Protein AF-A0A6I3J996-F1 (afdb_monomer_lite)

Secondary structure (DSSP, 8-state):
---HHHHHHHHHHHHHHHHHHHHHHHHHHHHHHHHHHHT-SHHHHHHHHHHHHHHHHHHHHHHHHHHHHHHHHHHHHHHHHHHHHHHTSPPP---

Sequence (95 aa):
MNNPAAANLVATTIGTVKWVAVAGFALLGAFGVLGGLLSGEVSGVLVGLMVLVGSSLCALLMWVLFGWFEQTLRMLADIAVNTGSRTAAPSPPGY

pLDDT: mean 86.33, std 14.21, range [42.56, 97.88]

Foldseek 3Di:
DLDLVVLLVVLVVLVVVLVVLLVVLCVQLVVQCVQLVVVVDPVSNVRSVVSNVVSNVRNVVSNVVSVVVSVVSNVVSVCSVVVVVVVPDDDPPDD

Organism: NCBI:txid2663857

Structure (mmCIF, N/CA/C/O backbone):
data_AF-A0A6I3J996-F1
#
_entry.id   AF-A0A6I3J996-F1
#
loop_
_atom_site.group_PDB
_atom_site.id
_atom_site.type_symbol
_atom_site.label_atom_id
_atom_site.label_alt_id
_atom_site.label_comp_id
_atom_site.label_asym_id
_atom_site.label_entity_id
_atom_site.label_seq_id
_atom_site.pdbx_PDB_ins_code
_atom_site.Cartn_x
_atom_site.Cartn_y
_atom_site.Cartn_z
_atom_site.occupancy
_atom_site.B_iso_or_equiv
_atom_site.auth_seq_id
_atom_site.auth_comp_id
_atom_site.auth_asym_id
_atom_site.auth_atom_id
_atom_site.pdbx_PDB_model_num
ATOM 1 N N . MET A 1 1 ? -12.296 6.799 30.909 1.00 42.56 1 MET A N 1
ATOM 2 C CA . MET A 1 1 ? -12.260 7.185 29.482 1.00 42.56 1 MET A CA 1
ATOM 3 C C . MET A 1 1 ? -12.200 5.909 28.652 1.00 42.56 1 MET A C 1
ATOM 5 O O . MET A 1 1 ? -11.118 5.484 28.287 1.00 42.56 1 MET A O 1
ATOM 9 N N . ASN A 1 2 ? -13.345 5.273 28.391 1.00 55.75 2 ASN A N 1
ATOM 10 C CA . ASN A 1 2 ? -13.421 4.059 27.571 1.00 55.75 2 ASN A CA 1
ATOM 11 C C . ASN A 1 2 ? -14.329 4.388 26.383 1.00 55.75 2 ASN A C 1
ATOM 13 O O . ASN A 1 2 ? -15.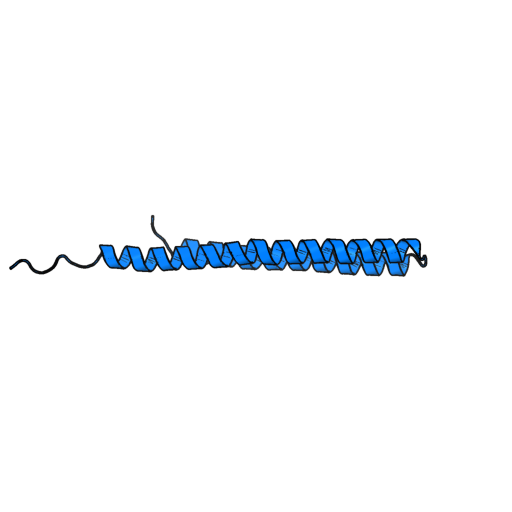526 4.131 26.448 1.00 55.75 2 ASN A O 1
ATOM 17 N N . ASN A 1 3 ? -13.800 5.068 25.358 1.00 66.00 3 ASN A N 1
ATOM 18 C CA . ASN A 1 3 ? -14.590 5.420 24.176 1.00 66.00 3 ASN A CA 1
ATOM 19 C C . ASN A 1 3 ? -14.164 4.554 22.976 1.00 66.00 3 ASN A C 1
ATOM 21 O O . ASN A 1 3 ? -13.244 4.937 22.250 1.00 66.00 3 ASN A O 1
ATOM 25 N N . PRO A 1 4 ? -14.804 3.396 22.749 1.00 67.44 4 PRO A N 1
ATOM 26 C CA . PRO A 1 4 ? -14.489 2.516 21.622 1.00 67.44 4 PRO A CA 1
ATOM 27 C C . PRO A 1 4 ? -14.657 3.196 20.252 1.00 67.44 4 PRO A C 1
ATOM 29 O O . PRO A 1 4 ? -13.998 2.808 19.287 1.00 67.44 4 PRO A O 1
ATOM 32 N N . ALA A 1 5 ? -15.439 4.280 20.168 1.00 73.19 5 ALA A N 1
ATOM 33 C CA . ALA A 1 5 ? -15.518 5.103 18.963 1.00 73.19 5 ALA A CA 1
ATOM 34 C C . ALA A 1 5 ? -14.175 5.776 18.620 1.00 73.19 5 ALA A C 1
ATOM 36 O O . ALA A 1 5 ? -13.811 5.851 17.449 1.00 73.19 5 ALA A O 1
ATOM 37 N N . ALA A 1 6 ? -13.397 6.205 19.621 1.00 75.44 6 ALA A N 1
ATOM 38 C CA . ALA A 1 6 ? -12.075 6.792 19.397 1.00 75.44 6 ALA A CA 1
ATOM 39 C C . ALA A 1 6 ? -11.079 5.757 18.844 1.00 75.44 6 ALA A C 1
ATOM 41 O O . ALA A 1 6 ? -10.318 6.066 17.930 1.00 75.44 6 ALA A O 1
ATOM 42 N N . ALA A 1 7 ? -11.125 4.513 19.333 1.00 73.69 7 ALA A N 1
ATOM 43 C CA . ALA A 1 7 ? -10.277 3.430 18.832 1.00 73.69 7 ALA A CA 1
ATOM 44 C C . ALA A 1 7 ? -10.593 3.077 17.364 1.00 73.69 7 ALA A C 1
ATOM 46 O O . ALA A 1 7 ? -9.679 2.911 16.556 1.00 73.69 7 ALA A O 1
ATOM 47 N N . ASN A 1 8 ? -11.876 3.060 16.989 1.00 81.38 8 ASN A N 1
ATOM 48 C CA . ASN A 1 8 ? -12.298 2.837 15.602 1.00 81.38 8 ASN A CA 1
ATOM 49 C C . ASN A 1 8 ? -11.906 3.985 14.658 1.00 81.38 8 ASN A C 1
ATOM 51 O O . ASN A 1 8 ? -11.534 3.733 13.508 1.00 81.38 8 ASN A O 1
ATOM 55 N N . LEU A 1 9 ? -11.945 5.237 15.128 1.00 84.44 9 LEU A N 1
ATOM 56 C CA . LEU A 1 9 ? -11.453 6.385 14.360 1.00 84.44 9 LEU A CA 1
ATOM 57 C C . LEU A 1 9 ? -9.946 6.274 14.100 1.00 84.44 9 LEU A C 1
ATOM 59 O O . LEU A 1 9 ? -9.515 6.438 12.962 1.00 84.44 9 LEU A O 1
ATOM 63 N N . VAL A 1 10 ? -9.150 5.918 15.115 1.00 85.12 10 VAL A N 1
ATOM 64 C CA . VAL A 1 10 ? -7.699 5.709 14.958 1.00 85.12 10 VAL A CA 1
ATOM 65 C C . VAL A 1 10 ? -7.404 4.567 13.982 1.00 85.12 10 VAL A C 1
ATOM 67 O O . VAL A 1 10 ? -6.578 4.739 13.086 1.00 85.12 10 VAL A O 1
ATOM 70 N N . ALA A 1 11 ? -8.108 3.434 14.091 1.00 87.44 11 ALA A N 1
ATOM 71 C CA . ALA A 1 11 ? -7.953 2.314 13.160 1.00 87.44 11 ALA A CA 1
ATOM 72 C C . ALA A 1 11 ? -8.267 2.720 11.709 1.00 87.44 11 ALA A C 1
ATOM 74 O O . ALA A 1 11 ? -7.545 2.347 10.787 1.00 87.44 11 ALA A O 1
ATOM 75 N N . THR A 1 12 ? -9.303 3.539 11.509 1.00 88.88 12 THR A N 1
ATOM 76 C CA . THR A 1 12 ? -9.674 4.056 10.183 1.00 88.88 12 THR A CA 1
ATOM 77 C C . THR A 1 12 ? -8.608 5.004 9.634 1.00 88.88 12 THR A C 1
ATOM 79 O O . THR A 1 12 ? -8.195 4.857 8.487 1.00 88.88 12 THR A O 1
ATOM 82 N N . THR A 1 13 ? -8.096 5.928 10.453 1.00 90.12 13 THR A N 1
ATOM 83 C CA . THR A 1 13 ? -7.003 6.832 10.064 1.00 90.12 13 THR A CA 1
ATOM 84 C C . THR A 1 13 ? -5.746 6.058 9.674 1.00 90.12 13 THR A C 1
ATOM 86 O O . THR A 1 13 ? -5.138 6.361 8.650 1.00 90.12 13 THR A O 1
ATOM 89 N N . ILE A 1 14 ? -5.381 5.022 10.435 1.00 90.38 14 ILE A N 1
ATOM 90 C CA . ILE A 1 14 ? -4.263 4.129 10.100 1.00 90.38 14 ILE A CA 1
ATOM 91 C C . ILE A 1 14 ? -4.513 3.409 8.772 1.00 90.38 14 ILE A C 1
ATOM 93 O O . ILE A 1 14 ? -3.612 3.341 7.936 1.00 90.38 14 ILE A O 1
ATOM 97 N N . GLY A 1 15 ? -5.740 2.934 8.540 1.00 90.31 15 GLY A N 1
ATOM 98 C CA . GLY A 1 15 ? -6.152 2.361 7.260 1.00 90.31 15 GLY A CA 1
ATOM 99 C C . GLY A 1 15 ? -5.961 3.332 6.090 1.00 90.31 15 GLY A C 1
ATOM 100 O O . GLY A 1 15 ? -5.447 2.937 5.045 1.00 90.31 15 GLY A O 1
ATOM 101 N N . THR A 1 16 ? -6.293 4.611 6.267 1.00 92.94 16 THR A N 1
ATOM 102 C CA . THR A 1 16 ? -6.062 5.648 5.249 1.00 92.94 16 THR A CA 1
ATOM 103 C C . THR A 1 16 ? -4.572 5.911 5.030 1.00 92.94 16 THR A C 1
ATOM 105 O O . THR A 1 16 ? -4.109 5.911 3.891 1.00 92.94 16 THR A O 1
ATOM 108 N N . VAL A 1 17 ? -3.794 6.078 6.106 1.00 92.94 17 VAL A N 1
ATOM 109 C CA . VAL A 1 17 ? -2.339 6.319 6.036 1.00 92.94 17 VAL A CA 1
ATOM 110 C C . VAL A 1 17 ? -1.615 5.165 5.342 1.00 92.94 17 VAL A C 1
ATOM 112 O O . VAL A 1 17 ? -0.741 5.412 4.513 1.00 92.94 17 VAL A O 1
ATOM 115 N N . LYS A 1 18 ? -2.022 3.916 5.603 1.00 92.75 18 LYS A N 1
ATOM 116 C CA . LYS A 1 18 ? -1.537 2.724 4.893 1.00 92.75 18 LYS A CA 1
ATOM 117 C C . LYS A 1 18 ? -1.636 2.900 3.383 1.00 92.75 18 LYS A C 1
ATOM 119 O O . LYS A 1 18 ? -0.646 2.724 2.681 1.00 92.75 18 LYS A O 1
ATOM 124 N N . TRP A 1 19 ? -2.818 3.257 2.883 1.00 95.12 19 TRP A N 1
ATOM 125 C CA . TRP A 1 19 ? -3.046 3.400 1.446 1.00 95.12 19 TRP A CA 1
ATOM 126 C C . TRP A 1 19 ? -2.307 4.593 0.848 1.00 95.12 19 TRP A C 1
ATOM 128 O O . TRP A 1 19 ? -1.788 4.474 -0.257 1.00 95.12 19 TRP A O 1
ATOM 138 N N . VAL A 1 20 ? -2.181 5.701 1.583 1.00 96.00 20 VAL A N 1
ATOM 139 C CA . VAL A 1 20 ? -1.353 6.843 1.160 1.00 96.00 20 VAL A CA 1
ATOM 140 C C . VAL A 1 20 ? 0.115 6.431 1.020 1.00 96.00 20 VAL A C 1
ATOM 142 O O . VAL A 1 20 ? 0.741 6.735 0.006 1.00 96.00 20 VAL A O 1
ATOM 145 N N . ALA A 1 21 ? 0.661 5.693 1.991 1.00 94.69 21 ALA A N 1
ATOM 146 C CA . ALA A 1 21 ? 2.036 5.203 1.934 1.00 94.69 21 ALA A CA 1
ATOM 147 C C . ALA A 1 21 ? 2.242 4.219 0.769 1.00 94.69 21 ALA A C 1
ATOM 149 O O . ALA A 1 21 ? 3.189 4.367 -0.002 1.00 94.69 21 ALA A O 1
ATOM 150 N N . VAL A 1 22 ? 1.330 3.255 0.596 1.00 96.00 22 VAL A N 1
ATOM 151 C CA . VAL A 1 22 ? 1.350 2.297 -0.524 1.00 96.00 22 VAL A CA 1
ATOM 152 C C . VAL A 1 22 ? 1.300 3.024 -1.868 1.00 96.00 22 VAL A C 1
ATOM 154 O O . VAL A 1 22 ? 2.102 2.722 -2.749 1.00 96.00 22 VAL A O 1
ATOM 157 N N . ALA A 1 23 ? 0.413 4.010 -2.021 1.00 96.31 23 ALA A N 1
ATOM 158 C CA . ALA A 1 23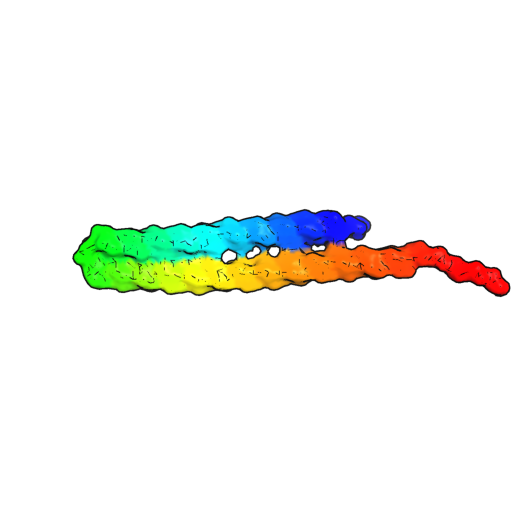 ? 0.313 4.808 -3.239 1.00 96.31 23 ALA A CA 1
ATOM 159 C C . ALA A 1 23 ? 1.600 5.603 -3.508 1.00 96.31 23 ALA A C 1
ATOM 161 O O . ALA A 1 23 ? 2.069 5.640 -4.643 1.00 96.31 23 ALA A O 1
ATOM 162 N N . GLY A 1 24 ? 2.212 6.183 -2.471 1.00 96.94 24 GLY A N 1
ATOM 163 C CA . GLY A 1 24 ? 3.487 6.891 -2.589 1.00 96.94 24 GLY A CA 1
ATOM 164 C C . GLY A 1 24 ? 4.615 5.994 -3.105 1.00 96.94 24 GLY A C 1
ATOM 165 O O . GLY A 1 24 ? 5.327 6.372 -4.034 1.00 96.94 24 G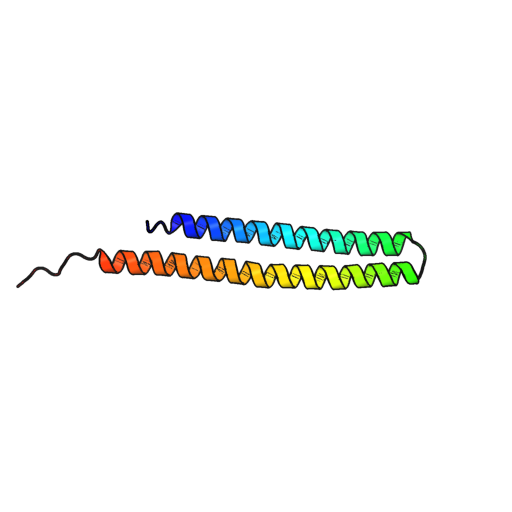LY A O 1
ATOM 166 N N . PHE A 1 25 ? 4.743 4.779 -2.567 1.00 97.31 25 PHE A N 1
ATOM 167 C CA . PHE A 1 25 ? 5.732 3.817 -3.057 1.00 97.31 25 PHE A CA 1
ATOM 168 C C . PHE A 1 25 ? 5.405 3.297 -4.461 1.00 97.31 25 PHE A C 1
ATOM 170 O O . PHE A 1 25 ? 6.310 3.176 -5.281 1.00 97.31 25 PHE A O 1
ATOM 177 N N . ALA A 1 26 ? 4.133 3.057 -4.781 1.00 96.12 26 ALA A N 1
ATOM 178 C CA . ALA A 1 26 ? 3.730 2.665 -6.131 1.00 96.12 26 ALA A CA 1
ATOM 179 C C . ALA A 1 26 ? 4.098 3.740 -7.170 1.00 96.12 26 ALA A C 1
ATOM 181 O O . ALA A 1 26 ? 4.641 3.420 -8.228 1.00 96.12 26 ALA A O 1
ATOM 182 N N . LEU A 1 27 ? 3.873 5.018 -6.846 1.00 97.50 27 LEU A N 1
ATOM 183 C CA . LEU A 1 27 ? 4.285 6.142 -7.687 1.00 97.50 27 LEU A CA 1
ATOM 184 C C . LEU A 1 27 ? 5.807 6.222 -7.818 1.00 97.50 27 LEU A C 1
ATOM 186 O O . LEU A 1 27 ? 6.306 6.376 -8.929 1.00 97.50 27 LEU A O 1
ATOM 190 N N . LEU A 1 28 ? 6.551 6.071 -6.717 1.00 97.00 28 LEU A N 1
ATOM 191 C CA . LEU A 1 28 ? 8.015 6.039 -6.749 1.00 97.00 28 LEU A CA 1
ATOM 192 C C . LEU A 1 28 ? 8.536 4.939 -7.687 1.00 97.00 28 LEU A C 1
ATOM 194 O O . LEU A 1 28 ? 9.428 5.196 -8.493 1.00 97.00 28 LEU A O 1
ATOM 198 N N . GLY A 1 29 ? 7.955 3.739 -7.621 1.00 97.06 29 GLY A N 1
ATOM 199 C CA . GLY A 1 29 ? 8.284 2.635 -8.521 1.00 97.06 29 GLY A CA 1
ATOM 200 C C . GLY A 1 29 ? 7.987 2.960 -9.982 1.00 97.06 29 GLY A C 1
ATOM 201 O O . GLY A 1 29 ? 8.848 2.771 -10.840 1.00 97.06 29 GLY A O 1
ATOM 202 N N . ALA A 1 30 ? 6.806 3.516 -10.265 1.00 97.00 30 ALA A N 1
ATOM 203 C CA . ALA A 1 30 ? 6.414 3.919 -11.614 1.00 97.00 30 ALA A CA 1
ATOM 204 C C . ALA A 1 30 ? 7.352 4.990 -12.198 1.00 97.00 30 ALA A C 1
ATOM 206 O O . ALA A 1 30 ? 7.800 4.862 -13.338 1.00 97.00 30 ALA A O 1
ATOM 207 N N . PHE A 1 31 ? 7.708 6.011 -11.411 1.00 97.00 31 PHE A N 1
ATOM 208 C CA . PHE A 1 31 ? 8.669 7.036 -11.825 1.00 97.00 31 PHE A CA 1
ATOM 209 C C . PHE A 1 31 ? 10.088 6.484 -11.978 1.00 97.00 31 PHE A C 1
ATOM 211 O O . PHE A 1 31 ? 10.799 6.914 -12.882 1.00 97.00 31 PHE A O 1
ATOM 218 N N . GLY A 1 32 ? 10.488 5.511 -11.156 1.00 96.38 32 GLY A N 1
ATOM 219 C CA . GLY A 1 32 ? 11.758 4.802 -11.308 1.00 96.38 32 GLY A CA 1
ATOM 220 C C . GLY A 1 32 ? 11.858 4.080 -12.652 1.00 96.38 32 GLY A C 1
ATOM 221 O O . GLY A 1 32 ? 12.840 4.251 -13.372 1.00 96.38 32 GLY A O 1
ATOM 222 N N . VAL A 1 33 ? 10.817 3.332 -13.031 1.00 96.75 33 VAL A N 1
ATOM 223 C CA . VAL A 1 33 ? 10.745 2.656 -14.338 1.00 96.75 33 VAL A CA 1
ATOM 224 C C . VAL A 1 33 ? 10.731 3.668 -15.476 1.00 96.75 33 VAL A C 1
ATOM 226 O O . VAL A 1 33 ? 11.504 3.529 -16.419 1.00 96.75 33 VAL A O 1
ATOM 229 N N . LEU A 1 34 ? 9.889 4.701 -15.386 1.00 97.38 34 LEU A N 1
ATOM 230 C CA . LEU A 1 34 ? 9.804 5.736 -16.414 1.00 97.38 34 LEU A CA 1
ATOM 231 C C . LEU A 1 34 ? 11.154 6.441 -16.606 1.00 97.38 34 LEU A C 1
ATOM 233 O O . LEU A 1 34 ? 11.613 6.568 -17.734 1.00 97.38 34 LEU A O 1
ATOM 237 N N . GLY A 1 35 ? 11.815 6.843 -15.518 1.00 95.75 35 GLY A N 1
ATOM 238 C CA . GLY A 1 35 ? 13.139 7.462 -15.562 1.00 95.75 35 GLY A CA 1
ATOM 239 C C . GLY A 1 35 ? 14.202 6.538 -16.159 1.00 95.75 35 GLY A C 1
ATOM 240 O O . GLY A 1 35 ? 15.004 6.982 -16.977 1.00 95.75 35 GLY A O 1
ATOM 241 N N . GLY A 1 36 ? 14.167 5.247 -15.817 1.00 96.31 36 GLY A N 1
ATOM 242 C CA . GLY A 1 36 ? 15.058 4.243 -16.397 1.00 96.31 36 GLY A CA 1
ATOM 243 C C . GLY A 1 36 ? 14.835 4.016 -17.895 1.00 96.31 36 GLY A C 1
ATOM 244 O O . GLY A 1 36 ? 15.796 3.856 -18.637 1.00 96.31 36 GLY A O 1
ATOM 245 N N . LEU A 1 37 ? 13.585 4.047 -18.364 1.00 96.19 37 LEU A N 1
ATOM 246 C CA . LEU A 1 37 ? 13.261 3.947 -19.793 1.00 96.19 37 LEU A CA 1
ATOM 247 C C . LEU A 1 37 ? 13.683 5.203 -20.566 1.00 96.19 37 LEU A C 1
ATOM 249 O O . LEU A 1 37 ? 14.214 5.101 -21.670 1.00 96.19 37 LEU A O 1
ATOM 253 N N . LEU A 1 38 ? 13.465 6.385 -19.982 1.00 97.25 38 LEU A N 1
ATOM 254 C CA . LEU A 1 38 ? 13.808 7.669 -20.597 1.00 97.25 38 LEU A CA 1
ATOM 255 C C . LEU A 1 38 ? 15.319 7.909 -20.700 1.00 97.25 38 LEU A C 1
ATOM 257 O O . LEU A 1 38 ? 15.730 8.764 -21.480 1.00 97.25 38 LEU A O 1
ATOM 261 N N . SER A 1 39 ? 16.151 7.170 -19.958 1.00 95.81 39 SER A N 1
ATOM 262 C CA . SER A 1 39 ? 17.606 7.301 -20.066 1.00 95.81 39 SER A CA 1
ATOM 263 C C . SER A 1 39 ? 18.165 6.731 -21.374 1.00 95.81 39 SER A C 1
ATOM 265 O O . SER A 1 39 ? 19.264 7.105 -21.766 1.00 95.81 39 SER A O 1
ATOM 267 N N . GLY A 1 40 ? 17.448 5.816 -22.040 1.00 94.25 40 GLY A N 1
ATOM 268 C CA . GLY A 1 40 ? 17.904 5.170 -23.278 1.00 94.25 40 GLY A CA 1
ATOM 269 C C . GLY A 1 40 ? 19.097 4.218 -23.108 1.00 94.25 40 GLY A C 1
ATOM 270 O O . GLY A 1 40 ? 19.643 3.735 -24.097 1.00 94.25 40 GLY A O 1
ATOM 271 N N . GLU A 1 41 ? 19.493 3.921 -21.868 1.00 95.94 41 GLU A N 1
ATOM 272 C CA . GLU A 1 41 ? 20.655 3.091 -21.542 1.00 95.94 41 GLU A CA 1
ATOM 273 C C . GLU A 1 41 ? 20.251 1.851 -20.737 1.00 95.94 41 GLU A C 1
ATOM 275 O O . GLU A 1 41 ? 19.376 1.905 -19.871 1.00 95.94 41 GLU A O 1
ATOM 280 N N . VAL A 1 42 ? 20.956 0.733 -20.947 1.00 95.81 42 VAL A N 1
ATOM 281 C CA . VAL A 1 42 ? 20.743 -0.512 -20.181 1.00 95.81 42 VAL A CA 1
ATOM 282 C C . VAL A 1 42 ? 20.975 -0.296 -18.679 1.00 95.81 42 VAL A C 1
ATOM 284 O O . VAL A 1 42 ? 20.234 -0.826 -17.852 1.00 95.81 42 VAL A O 1
ATOM 287 N N . SER A 1 43 ? 21.975 0.514 -18.323 1.00 95.69 43 SER A N 1
ATOM 288 C CA . SER A 1 43 ? 22.273 0.943 -16.949 1.00 95.69 43 SER A CA 1
ATOM 289 C C . SER A 1 43 ? 21.063 1.608 -16.282 1.00 95.69 43 SER A C 1
ATOM 291 O O . SER A 1 43 ? 20.707 1.250 -15.161 1.00 95.69 43 SER A O 1
ATOM 293 N N . GLY A 1 44 ? 20.394 2.534 -16.972 1.00 95.06 44 GLY A N 1
ATOM 294 C CA . GLY A 1 44 ? 19.221 3.231 -16.445 1.00 95.06 44 GLY A CA 1
ATOM 295 C C . GLY A 1 44 ? 18.007 2.320 -16.297 1.00 95.06 44 GLY A C 1
ATOM 296 O O . GLY A 1 44 ? 17.324 2.388 -15.276 1.00 95.06 44 GLY A O 1
ATOM 297 N N . VAL A 1 45 ? 17.789 1.392 -17.234 1.00 95.75 45 VAL A N 1
ATOM 298 C CA . VAL A 1 45 ? 16.739 0.367 -17.103 1.00 95.75 45 VAL A CA 1
ATOM 299 C C . VAL A 1 45 ? 16.977 -0.515 -15.872 1.00 95.75 45 VAL A C 1
ATOM 301 O O . VAL A 1 45 ? 16.040 -0.769 -15.113 1.00 95.75 45 VAL A O 1
ATOM 304 N N . LEU A 1 46 ? 18.221 -0.941 -15.622 1.00 96.88 46 LEU A N 1
ATOM 305 C CA . LEU A 1 46 ? 18.573 -1.716 -14.425 1.00 96.88 46 LEU A CA 1
ATOM 306 C C . LEU A 1 46 ? 18.311 -0.928 -13.135 1.00 96.88 46 LEU A C 1
ATOM 308 O O . LEU A 1 46 ? 17.736 -1.474 -12.194 1.00 96.88 46 LEU A O 1
ATOM 312 N N . VAL A 1 47 ? 18.673 0.357 -13.095 1.00 95.88 47 VAL A N 1
ATOM 313 C CA . VAL A 1 47 ? 18.372 1.234 -11.951 1.00 95.88 47 VAL A CA 1
ATOM 314 C C . VAL A 1 47 ? 16.860 1.374 -11.754 1.00 95.88 47 VAL A C 1
ATOM 316 O O . VAL A 1 47 ? 16.375 1.210 -10.635 1.00 95.88 47 VAL A O 1
ATOM 319 N N . GLY A 1 48 ? 16.100 1.604 -12.826 1.00 95.88 48 GLY A N 1
ATOM 320 C CA . GLY A 1 48 ? 14.641 1.700 -12.772 1.00 95.88 48 GLY A CA 1
ATOM 321 C C . GLY A 1 48 ? 13.980 0.427 -12.238 1.00 95.88 48 GLY A C 1
ATOM 322 O O . GLY A 1 48 ? 13.080 0.505 -11.400 1.00 95.88 48 GLY A O 1
ATOM 323 N N . LEU A 1 49 ? 14.475 -0.749 -12.639 1.00 95.81 49 LEU A N 1
ATOM 324 C CA . LEU A 1 49 ? 14.028 -2.038 -12.102 1.00 95.81 49 LEU A CA 1
ATOM 325 C C . LEU A 1 49 ? 14.362 -2.201 -10.613 1.00 95.81 49 LEU A C 1
ATOM 327 O O . LEU A 1 49 ? 13.513 -2.661 -9.852 1.00 95.81 49 LEU A O 1
ATOM 331 N N . MET A 1 50 ? 15.552 -1.792 -10.168 1.00 97.62 50 MET A N 1
ATOM 332 C CA . MET A 1 50 ? 15.909 -1.833 -8.743 1.00 97.62 50 MET A CA 1
ATOM 333 C C . MET A 1 50 ? 15.001 -0.925 -7.905 1.00 97.62 50 MET A C 1
ATOM 335 O O . MET A 1 50 ? 14.556 -1.325 -6.828 1.00 97.62 50 MET A O 1
ATOM 339 N N . VAL A 1 51 ? 14.666 0.267 -8.411 1.00 97.38 51 VAL A N 1
ATOM 340 C CA . VAL A 1 51 ? 13.711 1.176 -7.759 1.00 97.38 51 VAL A CA 1
ATOM 341 C C . VAL A 1 51 ? 12.311 0.564 -7.721 1.00 97.38 51 VAL A C 1
ATOM 343 O O . VAL A 1 51 ? 11.650 0.631 -6.685 1.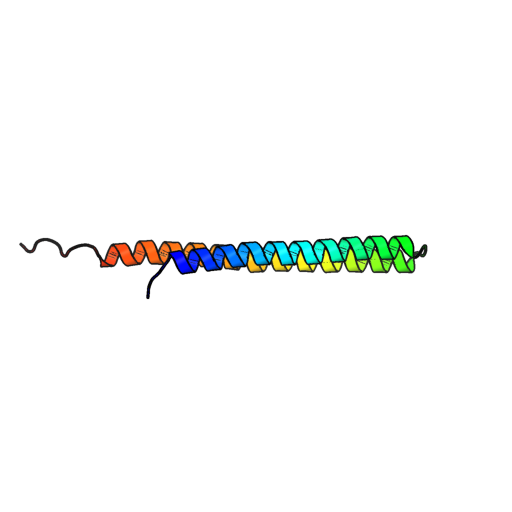00 97.38 51 VAL A O 1
ATOM 346 N N . LEU A 1 52 ? 11.859 -0.080 -8.801 1.00 97.31 52 LEU A N 1
ATOM 347 C CA . LEU A 1 52 ? 10.572 -0.779 -8.838 1.00 97.31 52 LEU A CA 1
ATOM 348 C C . LEU A 1 52 ? 10.501 -1.892 -7.788 1.00 97.31 52 LEU A C 1
ATOM 350 O O . LEU A 1 52 ? 9.535 -1.966 -7.031 1.00 97.31 52 LEU A O 1
ATOM 354 N N . VAL A 1 53 ? 11.526 -2.742 -7.712 1.00 97.88 53 VAL A N 1
ATOM 355 C CA . VAL A 1 53 ? 11.574 -3.841 -6.740 1.00 97.88 53 VAL A CA 1
ATOM 356 C C . VAL A 1 53 ? 11.637 -3.291 -5.316 1.00 97.88 53 VAL A C 1
ATOM 358 O O . VAL A 1 53 ? 10.846 -3.701 -4.468 1.00 97.88 53 VAL A O 1
ATOM 361 N N . GLY A 1 54 ? 12.519 -2.323 -5.054 1.00 97.44 54 GLY A N 1
ATOM 362 C CA . GLY A 1 54 ? 12.667 -1.714 -3.732 1.00 97.44 54 GLY A CA 1
ATOM 363 C C . GLY A 1 54 ? 11.386 -1.027 -3.254 1.00 97.44 54 GLY A C 1
ATOM 364 O O . GLY A 1 54 ? 10.931 -1.262 -2.137 1.00 97.44 54 GLY A O 1
ATOM 365 N N . SER A 1 55 ? 10.751 -0.234 -4.117 1.00 97.31 55 SER A N 1
ATOM 366 C CA . SER A 1 55 ? 9.478 0.422 -3.801 1.00 97.31 55 SER A CA 1
ATOM 367 C C . SER A 1 55 ? 8.332 -0.574 -3.608 1.00 97.31 55 SER A C 1
ATOM 369 O O . SER A 1 55 ? 7.541 -0.402 -2.684 1.00 97.31 55 SER A O 1
ATOM 371 N N . SER A 1 56 ? 8.279 -1.655 -4.392 1.00 97.50 56 SER A N 1
ATOM 372 C CA . SER A 1 56 ? 7.287 -2.726 -4.221 1.00 97.50 56 SER A CA 1
ATOM 373 C C . SER A 1 56 ? 7.441 -3.434 -2.874 1.00 97.50 56 SER A C 1
ATOM 375 O O . SER A 1 56 ? 6.451 -3.650 -2.175 1.00 97.50 56 SER A O 1
ATOM 377 N N . LEU A 1 57 ? 8.677 -3.743 -2.467 1.00 97.88 57 LEU A N 1
ATOM 378 C CA . LEU A 1 57 ? 8.962 -4.324 -1.152 1.00 97.88 57 LEU A CA 1
ATOM 379 C C . LEU A 1 57 ? 8.555 -3.370 -0.022 1.00 97.88 57 LEU A C 1
ATOM 381 O O . LEU A 1 57 ? 7.887 -3.792 0.920 1.00 97.88 57 LEU A O 1
ATOM 385 N N . CYS A 1 58 ? 8.880 -2.080 -0.134 1.00 97.00 58 CYS A N 1
ATOM 386 C CA . CYS A 1 58 ? 8.462 -1.071 0.840 1.00 97.00 58 CYS A CA 1
ATOM 387 C C . CYS A 1 58 ? 6.933 -0.928 0.915 1.00 97.00 58 CYS A C 1
ATOM 389 O O . CYS A 1 58 ? 6.378 -0.865 2.012 1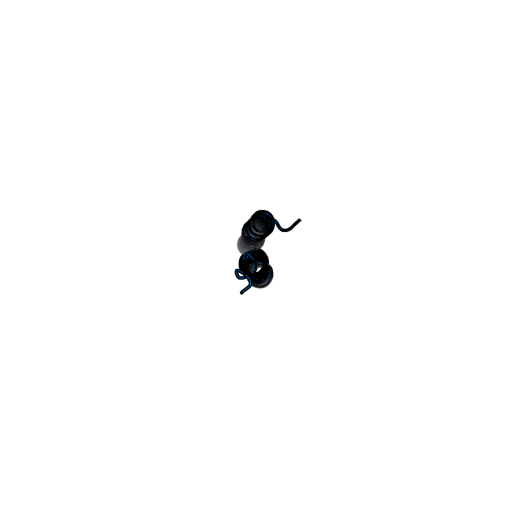.00 97.00 58 CYS A O 1
ATOM 391 N N . ALA A 1 59 ? 6.236 -0.930 -0.224 1.00 97.00 59 ALA A N 1
ATOM 392 C CA . ALA A 1 59 ? 4.776 -0.879 -0.275 1.00 97.00 59 ALA A CA 1
ATOM 393 C C . ALA A 1 59 ? 4.145 -2.098 0.413 1.00 97.00 59 ALA A C 1
ATOM 395 O O . ALA A 1 59 ? 3.233 -1.941 1.224 1.00 97.00 59 ALA A O 1
ATOM 396 N N . LEU A 1 60 ? 4.663 -3.301 0.139 1.00 96.31 60 LEU A N 1
ATOM 397 C CA . LEU A 1 60 ? 4.222 -4.538 0.784 1.00 96.31 60 LEU A CA 1
ATOM 398 C C . LEU A 1 60 ? 4.449 -4.496 2.298 1.00 96.31 60 LEU A C 1
ATOM 400 O O . LEU A 1 60 ? 3.537 -4.816 3.057 1.00 96.31 60 LEU A O 1
ATOM 404 N N . LEU A 1 61 ? 5.626 -4.050 2.747 1.00 95.50 61 LEU A N 1
ATOM 405 C CA . LEU A 1 61 ? 5.934 -3.910 4.172 1.00 95.50 61 LEU A CA 1
ATOM 406 C C . LEU A 1 61 ? 4.975 -2.940 4.869 1.00 95.50 61 LEU A C 1
ATOM 408 O O . LEU A 1 61 ? 4.433 -3.277 5.921 1.00 95.50 61 LEU A O 1
ATOM 412 N N . MET A 1 62 ? 4.712 -1.772 4.274 1.00 94.06 62 MET A N 1
ATOM 413 C CA . MET A 1 62 ? 3.745 -0.816 4.821 1.00 94.06 62 MET A CA 1
ATOM 414 C C . MET A 1 62 ? 2.336 -1.402 4.865 1.00 94.06 62 MET A C 1
ATOM 416 O O . MET A 1 62 ? 1.636 -1.260 5.867 1.00 94.06 62 MET A O 1
ATOM 420 N N . TRP A 1 63 ? 1.919 -2.088 3.803 1.00 94.25 63 TRP A N 1
ATOM 421 C CA . TRP A 1 63 ? 0.606 -2.712 3.746 1.00 94.25 63 TRP A CA 1
ATOM 422 C C . TRP A 1 63 ? 0.419 -3.755 4.854 1.00 94.25 63 TRP A C 1
ATOM 424 O O . TRP A 1 63 ? -0.592 -3.712 5.558 1.00 94.25 63 TRP A O 1
ATOM 434 N N . VAL A 1 64 ? 1.408 -4.632 5.063 1.00 96.06 64 VAL A N 1
ATOM 435 C CA . VAL A 1 64 ? 1.382 -5.649 6.125 1.00 96.06 64 VAL A CA 1
ATOM 436 C C . VAL A 1 64 ? 1.406 -4.999 7.507 1.00 96.06 64 VAL A C 1
ATOM 438 O O . VAL A 1 64 ? 0.548 -5.303 8.332 1.00 96.06 64 VAL A O 1
ATOM 441 N N . LEU A 1 65 ? 2.347 -4.084 7.764 1.00 93.00 65 LEU A N 1
ATOM 442 C CA . LEU A 1 65 ? 2.536 -3.472 9.080 1.00 93.00 65 LEU A CA 1
ATOM 443 C C . LEU A 1 65 ? 1.302 -2.671 9.510 1.00 93.00 65 LEU A C 1
ATOM 445 O O . LEU A 1 65 ? 0.742 -2.903 10.581 1.00 93.00 65 LEU A O 1
ATOM 449 N N . PHE A 1 66 ? 0.840 -1.750 8.663 1.00 90.94 66 PHE A N 1
ATOM 450 C CA . PHE A 1 66 ? -0.339 -0.950 8.979 1.00 90.94 66 PHE A CA 1
ATOM 451 C C . PHE A 1 66 ? -1.633 -1.766 8.913 1.00 90.94 66 PHE A C 1
ATOM 453 O O . PHE A 1 66 ? -2.565 -1.475 9.659 1.00 90.94 66 PHE A O 1
ATOM 460 N N . GLY A 1 67 ? -1.710 -2.791 8.058 1.00 90.81 67 GLY A N 1
ATOM 461 C CA . GLY A 1 67 ? -2.844 -3.716 8.022 1.00 90.81 67 GLY A CA 1
ATOM 462 C C . GLY A 1 67 ? -2.981 -4.489 9.331 1.00 90.81 67 GLY A C 1
ATOM 463 O O . GLY A 1 67 ? -4.070 -4.558 9.898 1.00 90.81 67 GLY A O 1
ATOM 464 N N . TRP A 1 68 ? -1.860 -4.980 9.857 1.00 92.00 68 TRP A N 1
ATOM 465 C CA . TRP A 1 68 ? -1.811 -5.650 11.148 1.00 92.00 68 TRP A CA 1
ATOM 466 C C . TRP A 1 68 ? -2.173 -4.709 12.307 1.00 92.00 68 TRP A C 1
ATOM 468 O O . TRP A 1 68 ? -2.971 -5.080 13.173 1.00 92.00 68 TRP A O 1
ATOM 478 N N . PHE A 1 69 ? -1.663 -3.470 12.305 1.00 87.00 69 PHE A N 1
ATOM 479 C CA . PHE A 1 69 ? -2.037 -2.466 13.309 1.00 87.00 69 PHE A CA 1
ATOM 480 C C . PHE A 1 69 ? -3.530 -2.121 13.270 1.00 87.00 69 PHE A C 1
ATOM 482 O O . PHE A 1 69 ? -4.175 -2.078 14.318 1.00 87.00 69 PHE A O 1
ATOM 489 N N . GLU A 1 70 ? -4.097 -1.915 12.078 1.00 90.75 70 GLU A N 1
ATOM 490 C CA . GLU A 1 70 ? -5.529 -1.663 11.896 1.00 90.75 70 GLU A CA 1
ATOM 491 C C . GLU A 1 70 ? -6.371 -2.811 12.472 1.00 90.75 70 GLU A C 1
ATOM 493 O O . GLU A 1 70 ? -7.297 -2.575 13.250 1.00 90.75 70 GLU A O 1
ATOM 498 N N . GLN A 1 71 ? -6.036 -4.057 12.124 1.00 89.69 71 GLN A N 1
ATOM 499 C CA . GLN A 1 71 ? -6.761 -5.238 12.588 1.00 89.69 71 GLN A CA 1
ATOM 500 C C . GLN A 1 71 ? -6.682 -5.394 14.110 1.00 89.69 71 GLN A C 1
ATOM 502 O O . GLN A 1 71 ? -7.702 -5.627 14.761 1.00 89.69 71 GLN A O 1
ATOM 507 N N . THR A 1 72 ? -5.493 -5.209 14.685 1.00 89.00 72 THR A N 1
ATOM 508 C CA . THR A 1 72 ? -5.278 -5.309 16.133 1.00 89.00 72 THR A CA 1
ATOM 509 C C . THR A 1 72 ? -6.090 -4.255 16.886 1.00 89.00 72 THR A C 1
ATOM 511 O O . THR A 1 72 ? -6.763 -4.578 17.863 1.00 89.00 72 THR A O 1
ATOM 514 N N . LEU A 1 73 ? -6.107 -3.005 16.412 1.00 87.38 73 LEU A N 1
ATOM 515 C CA . LEU A 1 73 ? -6.890 -1.938 17.041 1.00 87.38 73 LEU A CA 1
ATOM 516 C C . LEU A 1 73 ? -8.395 -2.196 16.978 1.00 87.38 73 LEU A C 1
ATOM 518 O O . LEU A 1 73 ? -9.090 -1.951 17.963 1.00 87.38 73 LEU A O 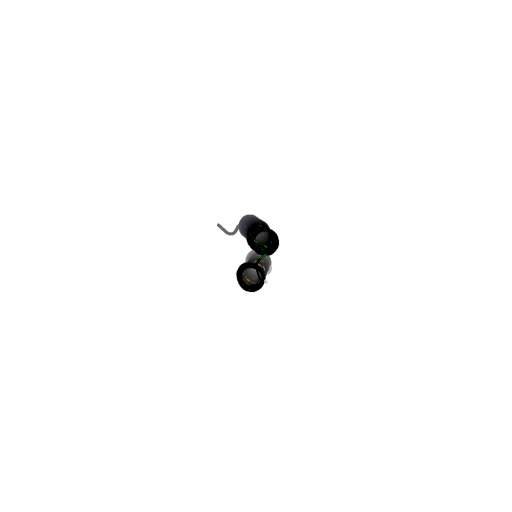1
ATOM 522 N N . ARG A 1 74 ? -8.900 -2.727 15.858 1.00 85.81 74 ARG A N 1
ATOM 523 C CA . ARG A 1 74 ? -10.317 -3.104 15.729 1.00 85.81 74 ARG A CA 1
ATOM 524 C C . ARG A 1 74 ? -10.694 -4.222 16.702 1.00 85.81 74 ARG A C 1
ATOM 526 O O . ARG A 1 74 ? -11.731 -4.124 17.350 1.00 85.81 74 ARG A O 1
ATOM 533 N N . MET A 1 75 ? -9.845 -5.240 16.857 1.00 87.88 75 MET A N 1
ATOM 534 C CA . MET A 1 75 ? -10.076 -6.310 17.837 1.00 87.88 75 MET A CA 1
ATOM 535 C C . MET A 1 75 ? -10.065 -5.781 19.274 1.00 87.88 75 MET A C 1
ATOM 537 O O . MET A 1 75 ? -10.939 -6.122 20.065 1.00 87.88 75 MET A O 1
ATOM 541 N N . LEU A 1 76 ? -9.109 -4.914 19.617 1.00 86.12 76 LEU A N 1
ATOM 542 C CA . LEU A 1 76 ? -9.050 -4.301 20.946 1.00 86.12 76 LEU A CA 1
ATOM 543 C C . LEU A 1 76 ? -10.273 -3.418 21.226 1.00 86.12 76 LEU A C 1
ATOM 545 O O . LEU A 1 76 ? -10.801 -3.443 22.338 1.00 86.12 76 LEU A O 1
ATOM 549 N N . ALA A 1 77 ? -10.745 -2.665 20.228 1.00 85.38 77 ALA A N 1
ATOM 550 C CA . ALA A 1 77 ? -11.956 -1.859 20.343 1.00 85.38 77 ALA A CA 1
ATOM 551 C C . ALA A 1 77 ? -13.188 -2.734 20.623 1.00 85.38 77 ALA A C 1
ATOM 553 O O . ALA A 1 77 ? -13.978 -2.409 21.509 1.00 85.38 77 ALA A O 1
ATOM 554 N N . ASP A 1 78 ? -13.318 -3.863 19.925 1.00 84.44 78 ASP A N 1
ATOM 555 C CA . ASP A 1 78 ? -14.415 -4.813 20.118 1.00 84.44 78 ASP A CA 1
ATOM 556 C C . ASP A 1 78 ? -14.368 -5.486 21.504 1.00 84.44 78 ASP A C 1
ATOM 558 O O . ASP A 1 78 ? -15.364 -5.527 22.229 1.00 84.44 78 ASP A O 1
ATOM 562 N N . ILE A 1 79 ? -13.186 -5.920 21.956 1.00 84.75 79 ILE A N 1
ATOM 563 C CA . ILE A 1 79 ? -13.001 -6.458 23.315 1.00 84.75 79 ILE A CA 1
ATOM 564 C C . ILE A 1 79 ? -13.386 -5.416 24.372 1.00 84.75 79 ILE A C 1
ATOM 566 O O . ILE A 1 79 ? -14.027 -5.761 25.368 1.00 84.75 79 ILE A O 1
ATOM 570 N N . ALA A 1 80 ? -13.035 -4.143 24.172 1.00 80.06 80 ALA A N 1
ATOM 571 C CA . ALA A 1 80 ? -13.369 -3.075 25.110 1.00 80.06 80 ALA A CA 1
ATOM 572 C C . ALA A 1 80 ? -14.890 -2.859 25.233 1.00 80.06 80 ALA A C 1
ATOM 574 O O . ALA A 1 80 ? -15.391 -2.676 26.345 1.00 80.06 80 ALA A O 1
ATOM 575 N N . VAL A 1 81 ? -15.629 -2.939 24.120 1.00 79.50 81 VAL A N 1
ATOM 576 C CA . VAL A 1 81 ? -17.104 -2.872 24.101 1.00 79.50 81 VAL A CA 1
ATOM 577 C C . VAL A 1 81 ? -17.715 -4.058 24.854 1.00 79.50 81 VAL A C 1
ATOM 579 O O . VAL A 1 81 ? -18.559 -3.882 25.737 1.00 79.50 81 VAL A O 1
ATOM 582 N N . ASN A 1 82 ? -17.261 -5.272 24.544 1.00 78.94 82 ASN A N 1
ATOM 583 C CA . ASN A 1 82 ? -17.808 -6.502 25.121 1.00 78.94 82 ASN A CA 1
ATOM 584 C C . ASN A 1 82 ? -17.441 -6.687 26.605 1.00 78.94 82 ASN A C 1
ATOM 586 O O . ASN A 1 82 ? -18.205 -7.258 27.382 1.00 78.94 82 ASN A O 1
ATOM 590 N N . THR A 1 83 ? -16.287 -6.175 27.035 1.00 74.50 83 THR A N 1
ATOM 591 C CA . THR A 1 83 ? -15.869 -6.235 28.444 1.00 74.50 83 THR A CA 1
ATOM 592 C C . THR A 1 83 ? -16.582 -5.175 29.281 1.00 74.50 83 THR A C 1
ATOM 594 O O . THR A 1 83 ? -17.026 -5.476 30.386 1.00 74.50 83 THR A O 1
ATOM 597 N N . GLY A 1 84 ? -16.749 -3.955 28.757 1.00 64.81 84 GLY A N 1
ATOM 598 C CA . GLY A 1 84 ? -17.453 -2.878 29.462 1.00 64.81 84 GLY A CA 1
ATOM 599 C C . GLY A 1 84 ? -18.949 -3.144 29.664 1.00 64.81 84 GLY A C 1
ATOM 600 O O . GLY A 1 84 ? -19.518 -2.728 30.668 1.00 64.81 84 GLY A O 1
ATOM 601 N N . SER A 1 85 ? -19.586 -3.873 28.746 1.00 60.72 85 SER A N 1
ATOM 602 C CA . SER A 1 85 ? -20.988 -4.295 28.889 1.00 60.72 85 SER A CA 1
ATOM 603 C C . SER A 1 85 ? -21.179 -5.389 29.947 1.00 60.72 85 SER A C 1
ATOM 605 O O . SER A 1 85 ? -22.181 -5.368 30.659 1.00 60.72 85 SER A O 1
ATOM 607 N N . ARG A 1 86 ? -20.211 -6.302 30.126 1.00 57.53 86 ARG A N 1
ATOM 608 C CA . ARG A 1 86 ? -20.257 -7.333 31.183 1.00 57.53 86 ARG A CA 1
ATOM 609 C C . ARG A 1 86 ? -20.186 -6.766 32.599 1.00 57.53 86 ARG A C 1
ATOM 611 O O . ARG A 1 86 ? -20.835 -7.303 33.487 1.00 57.53 86 ARG A O 1
ATOM 618 N N . THR A 1 87 ? -19.419 -5.705 32.827 1.00 56.94 87 THR A N 1
ATOM 619 C CA . THR A 1 87 ? -19.312 -5.065 34.150 1.00 56.94 87 THR A CA 1
ATOM 620 C C . THR A 1 87 ? -20.497 -4.163 34.496 1.00 56.94 87 THR A C 1
ATOM 622 O O . THR A 1 87 ? -20.668 -3.833 35.664 1.00 56.94 87 THR A O 1
ATOM 625 N N . ALA A 1 88 ? -21.332 -3.790 33.521 1.00 54.44 88 ALA A N 1
ATOM 626 C CA . ALA A 1 88 ? -22.536 -2.982 33.731 1.00 54.44 88 ALA A CA 1
ATOM 627 C C . ALA A 1 88 ? -23.810 -3.811 34.001 1.00 54.44 88 ALA A C 1
ATOM 629 O O . ALA A 1 88 ? -24.888 -3.237 34.159 1.00 54.44 88 ALA A O 1
ATOM 630 N N . ALA A 1 89 ? -23.718 -5.146 34.037 1.00 53.59 89 ALA A N 1
ATOM 631 C CA . ALA A 1 89 ? -24.864 -5.997 34.342 1.00 53.59 89 ALA A CA 1
ATOM 632 C C . ALA A 1 89 ? -25.353 -5.741 35.787 1.00 53.59 89 ALA A C 1
ATOM 634 O O . ALA A 1 89 ? -24.533 -5.770 36.710 1.00 53.59 89 ALA A O 1
ATOM 635 N N . PRO A 1 90 ? -26.658 -5.479 36.008 1.00 58.00 90 PRO A N 1
ATOM 636 C CA . PRO A 1 90 ? -27.194 -5.237 37.343 1.00 58.00 90 PRO A CA 1
ATOM 637 C C . PRO A 1 90 ? -26.946 -6.453 38.242 1.00 58.00 90 PRO A C 1
ATOM 639 O O . PRO A 1 90 ? -27.081 -7.597 37.800 1.00 58.00 90 PRO A O 1
ATOM 642 N N . SER A 1 91 ? -26.571 -6.204 39.501 1.00 62.69 91 SER A N 1
ATOM 643 C CA . SER A 1 91 ? -26.398 -7.255 40.506 1.00 62.69 91 SER A CA 1
ATOM 644 C C . SER A 1 91 ? -27.658 -8.128 40.564 1.00 62.69 91 SER A C 1
ATOM 646 O O . SER A 1 91 ? -28.760 -7.566 40.560 1.00 62.69 91 SER A O 1
ATOM 648 N N . PRO A 1 92 ? -27.522 -9.469 40.602 1.00 64.62 92 PRO A N 1
ATOM 649 C CA . PRO A 1 92 ? -28.673 -10.360 40.655 1.00 64.62 92 PRO A CA 1
ATOM 650 C C . PRO A 1 92 ? -29.567 -9.972 41.841 1.00 64.62 92 PRO A C 1
ATOM 652 O O . PRO A 1 92 ? -29.028 -9.604 42.890 1.00 64.62 92 PRO A O 1
ATOM 655 N N . PRO A 1 93 ? -30.907 -10.004 41.690 1.00 57.31 93 PRO A N 1
ATOM 656 C CA . PRO A 1 93 ? -31.807 -9.742 42.802 1.00 57.31 93 PRO A CA 1
ATOM 657 C C . PRO A 1 93 ? -31.444 -10.707 43.931 1.00 57.31 93 PRO A C 1
ATOM 659 O O . PRO A 1 93 ? -31.483 -11.924 43.748 1.00 57.31 93 PRO A O 1
ATOM 662 N N . GLY A 1 94 ? -30.985 -10.146 45.052 1.00 61.44 94 GLY A N 1
ATOM 663 C CA . GLY A 1 94 ? -30.656 -10.915 46.243 1.00 61.44 94 GLY A CA 1
ATOM 664 C C . GLY A 1 94 ? -31.900 -11.660 46.709 1.00 61.44 94 GLY A C 1
ATOM 665 O O . GLY A 1 94 ? -32.965 -11.052 46.829 1.00 61.44 94 GLY A O 1
ATOM 666 N N . TYR A 1 95 ? -31.751 -12.968 46.907 1.00 46.78 95 TYR A N 1
ATOM 667 C CA . TYR A 1 95 ? -32.690 -13.777 47.678 1.00 46.78 95 TYR A CA 1
ATOM 668 C C . TYR A 1 95 ? -32.432 -13.570 49.169 1.00 46.78 95 TYR A C 1
ATOM 670 O O . TYR A 1 95 ? -31.236 -13.474 49.538 1.00 46.78 95 TYR A O 1
#

Radius of gyration: 23.02 Å; chains: 1; bounding box: 55×21×71 Å